Protein AF-A0A3M2XH73-F1 (afdb_monomer)

Mean predicted aligned error: 7.08 Å

InterPro domains:
  IPR001647 DNA-binding HTH domain, TetR-type [PF00440] (4-28)
  IPR001647 DNA-binding HTH domain, TetR-type [PS50977] (1-37)
  IPR009057 Homedomain-like superfamily [SSF46689] (1-53)
  IPR036271 Tetracyclin repressor-like, C-terminal domain superfamily [SSF48498] (49-86)

Nearest PDB structures (foldseek):
  2g7s-assembly1_A-2  TM=7.754E-01  e=3.335E-01  Agrobacterium fabrum str. C58
  3btj-assembly1_A  TM=6.461E-01  e=3.850E+00  Staphylococcus aureus subsp. aureus Mu50
  1jt0-assembly1_A  TM=6.073E-01  e=2.955E+00  Staphylococcus aureus

Solvent-accessible surface area (backbone atoms only — not comparable to full-atom values): 5470 Å² total; per-residue (Å²): 102,72,69,59,30,59,73,69,73,41,56,91,70,53,55,62,77,77,28,95,43,72,65,52,44,52,52,53,53,47,53,53,45,51,50,53,44,48,52,57,48,52,63,39,61,73,44,85,70,23,69,60,55,43,52,53,52,62,71,27,69,67,42,69,67,38,90,72,92,37,73,59,59,73,64,47,54,55,57,51,70,69,43,101,58,82,64,95,88,112

Foldseek 3Di:
DVVVCVVVVHDPVRVCVPAVDPVRVVVVVLVVLVVLVVVVLVVLVVDPPSVVVVVCVCPDPCLVVPPPNHRCCVVVVVVVVPPPDDDPVD

Organism: Pseudomonas syringae pv. maculicola (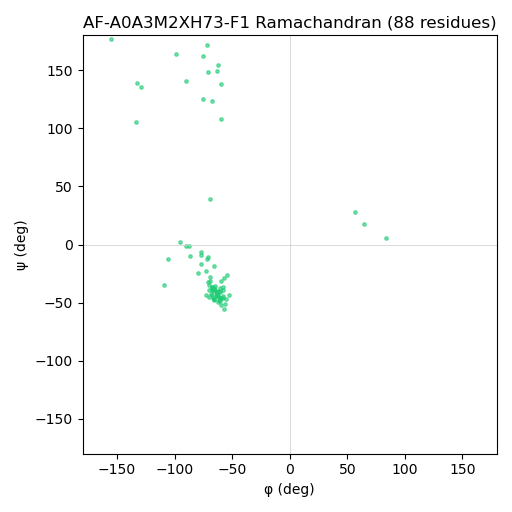NCBI:txid59511)

Radius of gyration: 16.76 Å; Cα contacts (8 Å, |Δi|>4): 38; chains: 1; bounding box: 35×23×45 Å

Sequence (90 aa):
MQPLMKALGLTHGGFYAHFKSKDDLVEQALSHALDNVKGITSEVFARQDSLSEFIDLYLSTTSRDAQDGGCPLPTMCLELGQRDQPSETT

pLDDT: mean 81.52, std 7.87, range [52.81, 91.44]

Structure (mmCIF, N/CA/C/O backbone):
data_AF-A0A3M2XH73-F1
#
_entry.id   AF-A0A3M2XH73-F1
#
loop_
_atom_site.group_PDB
_atom_site.id
_atom_site.type_symbol
_atom_site.label_atom_id
_atom_site.label_alt_id
_atom_site.label_comp_id
_atom_site.label_asym_id
_atom_site.label_entity_id
_atom_site.label_seq_id
_atom_site.pdbx_PDB_ins_code
_atom_site.Cartn_x
_atom_site.Cartn_y
_atom_site.Cartn_z
_atom_site.occupancy
_atom_site.B_iso_or_equiv
_atom_site.auth_seq_id
_atom_site.auth_comp_id
_atom_site.auth_asym_id
_atom_site.auth_atom_id
_atom_site.pdbx_PDB_model_num
ATOM 1 N N . MET A 1 1 ? 12.349 -7.091 -14.725 1.00 61.16 1 MET A N 1
ATOM 2 C CA . MET A 1 1 ? 12.161 -5.985 -15.697 1.00 61.16 1 MET A CA 1
ATOM 3 C C . MET A 1 1 ? 11.520 -6.410 -17.003 1.00 61.16 1 MET A C 1
ATOM 5 O O . MET A 1 1 ? 10.558 -5.763 -17.367 1.00 61.16 1 MET A O 1
ATOM 9 N N . GLN A 1 2 ? 11.968 -7.469 -17.693 1.00 63.81 2 GLN A N 1
ATOM 10 C CA . GLN A 1 2 ? 11.272 -7.948 -18.905 1.00 63.81 2 GLN A CA 1
ATOM 11 C C . GLN A 1 2 ? 9.766 -8.213 -18.699 1.00 63.81 2 GLN A C 1
ATOM 13 O O . GLN A 1 2 ? 8.995 -7.755 -19.537 1.00 63.81 2 GLN A O 1
ATOM 18 N N . PRO A 1 3 ? 9.316 -8.850 -17.596 1.00 73.94 3 PRO A N 1
ATOM 19 C CA . PRO A 1 3 ? 7.885 -9.020 -17.335 1.00 73.94 3 PRO A CA 1
ATOM 20 C C . PRO A 1 3 ? 7.149 -7.688 -17.144 1.00 73.94 3 PRO A C 1
ATOM 22 O O . PRO A 1 3 ? 6.102 -7.489 -17.742 1.00 73.94 3 PRO A O 1
ATOM 25 N N . LEU A 1 4 ? 7.735 -6.753 -16.385 1.00 72.88 4 LEU A N 1
ATOM 26 C CA . LEU A 1 4 ? 7.159 -5.429 -16.124 1.00 72.88 4 LEU A CA 1
ATOM 27 C C . LEU A 1 4 ? 7.080 -4.569 -17.393 1.00 72.88 4 LEU A C 1
ATOM 29 O O . LEU A 1 4 ? 6.042 -4.000 -17.691 1.00 72.88 4 LEU A O 1
ATOM 33 N N . MET A 1 5 ? 8.160 -4.503 -18.172 1.00 77.25 5 MET A N 1
ATOM 34 C CA . MET A 1 5 ? 8.189 -3.759 -19.435 1.00 77.25 5 MET A CA 1
ATOM 35 C C . MET A 1 5 ? 7.209 -4.336 -20.447 1.00 77.25 5 MET A C 1
ATOM 37 O O . MET A 1 5 ? 6.486 -3.589 -21.095 1.00 77.25 5 MET A O 1
ATOM 41 N N . LYS A 1 6 ? 7.114 -5.668 -20.518 1.00 74.88 6 LYS A N 1
ATOM 42 C CA . LYS A 1 6 ? 6.118 -6.351 -21.342 1.00 74.88 6 LYS A CA 1
ATOM 43 C C . LYS A 1 6 ? 4.689 -6.052 -20.875 1.00 74.88 6 LYS A C 1
ATOM 45 O O . LYS A 1 6 ? 3.840 -5.804 -21.721 1.00 74.88 6 LYS A O 1
ATOM 50 N N . ALA A 1 7 ? 4.435 -6.049 -19.566 1.00 75.38 7 ALA A N 1
ATOM 51 C CA . ALA A 1 7 ? 3.127 -5.718 -18.997 1.00 75.38 7 ALA A CA 1
ATOM 52 C C . ALA A 1 7 ? 2.724 -4.257 -19.260 1.00 75.38 7 ALA A C 1
ATOM 54 O O . ALA A 1 7 ? 1.558 -3.985 -19.518 1.00 75.38 7 ALA A O 1
ATOM 55 N N . LEU A 1 8 ? 3.690 -3.333 -19.257 1.00 73.75 8 LEU A N 1
ATOM 56 C CA . LEU A 1 8 ? 3.475 -1.908 -19.528 1.00 73.75 8 LEU A CA 1
ATOM 57 C C . LEU A 1 8 ? 3.546 -1.544 -21.024 1.00 73.75 8 LEU A C 1
ATOM 59 O O . LEU A 1 8 ? 3.399 -0.378 -21.375 1.00 73.75 8 LEU A O 1
ATOM 63 N N . GLY A 1 9 ? 3.807 -2.509 -21.915 1.00 74.00 9 GLY A N 1
ATOM 64 C CA . GLY A 1 9 ? 3.994 -2.253 -23.349 1.00 74.00 9 GLY A CA 1
ATOM 65 C C . GLY A 1 9 ? 5.218 -1.385 -23.684 1.00 74.00 9 GLY A C 1
ATOM 66 O O . GLY A 1 9 ? 5.300 -0.830 -24.778 1.00 74.00 9 GLY A O 1
ATOM 67 N N . LEU A 1 10 ? 6.170 -1.254 -22.758 1.00 71.62 10 LEU A N 1
ATOM 68 C CA . LEU A 1 10 ? 7.354 -0.413 -22.905 1.00 71.62 10 LEU A CA 1
ATOM 69 C C . LEU A 1 10 ? 8.517 -1.198 -23.526 1.00 71.6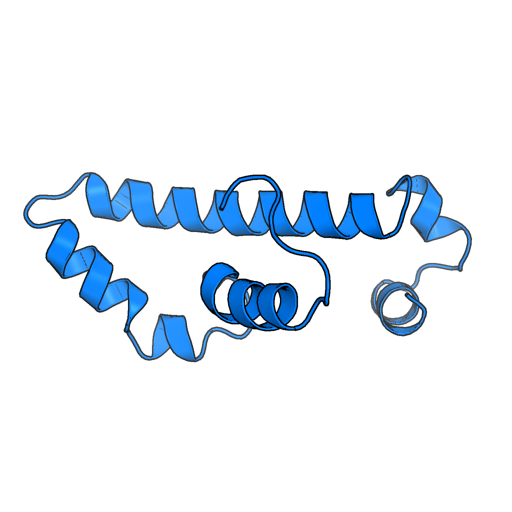2 10 LEU A C 1
ATOM 71 O O . LEU A 1 10 ? 8.776 -2.357 -23.195 1.00 71.62 10 LEU A O 1
ATOM 75 N N . THR A 1 11 ? 9.265 -0.547 -24.418 1.00 74.31 11 THR A N 1
ATOM 76 C CA . THR A 1 11 ? 10.544 -1.075 -24.916 1.00 74.31 11 THR A CA 1
ATOM 77 C C . THR A 1 11 ? 11.629 -0.911 -23.847 1.00 74.31 11 THR A C 1
ATOM 79 O O . THR A 1 11 ? 11.486 -0.116 -22.919 1.00 74.31 11 THR A O 1
ATOM 82 N N . HIS A 1 12 ? 12.747 -1.636 -23.962 1.00 61.47 12 HIS A N 1
ATOM 83 C CA . HIS A 1 12 ? 13.822 -1.617 -22.954 1.00 61.47 12 HIS A CA 1
ATOM 84 C C . HIS A 1 12 ? 14.355 -0.197 -22.638 1.00 61.47 12 HIS A C 1
ATOM 86 O O . HIS A 1 12 ? 14.847 0.039 -21.536 1.00 61.47 12 HIS A O 1
ATOM 92 N N . GLY A 1 13 ? 14.244 0.752 -23.578 1.00 69.75 13 GLY A N 1
ATOM 93 C CA . GLY A 1 13 ? 14.620 2.157 -23.375 1.00 69.75 13 GLY A CA 1
ATOM 94 C C . GLY A 1 13 ? 13.579 3.003 -22.629 1.00 69.75 13 GLY A C 1
ATOM 95 O O . GLY A 1 13 ? 13.951 3.980 -21.989 1.00 69.75 13 GLY A O 1
ATOM 96 N N . GLY A 1 14 ? 12.297 2.621 -22.652 1.00 76.62 14 GLY A N 1
ATOM 97 C CA . GLY A 1 14 ? 11.212 3.376 -22.014 1.00 76.62 14 GLY A CA 1
ATOM 98 C C . GLY A 1 14 ? 11.262 3.353 -20.486 1.00 76.62 14 GLY A C 1
ATOM 99 O O . GLY A 1 14 ? 10.861 4.318 -19.850 1.00 76.62 14 GLY A O 1
ATOM 100 N N . PHE A 1 15 ? 11.824 2.297 -19.886 1.00 81.25 15 PHE A N 1
ATOM 101 C CA . PHE A 1 15 ? 11.992 2.209 -18.431 1.00 81.25 15 PHE A CA 1
ATOM 102 C C . PHE A 1 15 ? 12.784 3.389 -17.861 1.00 81.25 15 PHE A C 1
ATOM 104 O O . PHE A 1 15 ? 12.349 4.057 -16.925 1.00 81.25 15 PHE A O 1
ATOM 111 N N . TYR A 1 16 ? 13.946 3.644 -18.463 1.00 83.50 16 TYR A N 1
ATOM 112 C CA . TYR A 1 16 ? 14.905 4.615 -17.953 1.00 83.50 16 TYR A CA 1
ATOM 113 C C . TYR A 1 16 ? 14.509 6.069 -18.240 1.00 83.50 16 TYR A C 1
ATOM 115 O O . TYR A 1 16 ? 15.139 6.987 -17.727 1.00 83.50 16 TYR A O 1
ATOM 123 N N . ALA A 1 17 ? 13.445 6.288 -19.021 1.00 84.38 17 ALA A N 1
ATOM 124 C CA . ALA A 1 17 ? 12.810 7.597 -19.145 1.00 84.38 17 ALA A CA 1
ATOM 125 C C . ALA A 1 17 ? 12.005 7.979 -17.888 1.00 84.38 17 ALA A C 1
ATOM 127 O O . ALA A 1 17 ? 11.779 9.162 -17.651 1.00 84.38 17 ALA A O 1
ATOM 128 N N . HIS A 1 18 ? 11.581 6.991 -17.091 1.00 82.25 18 HIS A N 1
ATOM 129 C CA . HIS A 1 18 ? 10.762 7.192 -15.892 1.00 82.25 18 HIS A CA 1
ATOM 130 C C . HIS A 1 18 ? 11.530 6.934 -14.593 1.00 82.25 18 HIS A C 1
ATOM 132 O O . HIS A 1 18 ? 11.304 7.634 -13.612 1.00 82.25 18 HIS A O 1
ATOM 138 N N . PHE A 1 19 ? 12.449 5.965 -14.593 1.00 86.88 19 PHE A N 1
ATOM 139 C CA . PHE A 1 19 ? 13.184 5.548 -13.400 1.00 86.88 19 PHE A CA 1
ATOM 140 C C . PHE A 1 19 ? 14.687 5.521 -13.659 1.00 86.88 19 PHE A C 1
ATOM 142 O O . PHE A 1 19 ? 15.157 4.990 -14.664 1.00 86.88 19 PHE A O 1
ATOM 149 N N . LYS A 1 20 ? 15.469 6.053 -12.724 1.00 86.62 20 LYS A N 1
ATOM 150 C CA . LYS A 1 20 ? 16.935 6.120 -12.818 1.00 86.62 20 LYS A CA 1
ATOM 151 C C . LYS A 1 20 ? 17.577 4.738 -12.714 1.00 86.62 20 LYS A C 1
ATOM 153 O O . LYS A 1 20 ? 18.628 4.487 -13.301 1.00 86.62 20 LYS A O 1
ATOM 158 N N . SER A 1 21 ? 16.951 3.832 -11.970 1.00 86.12 21 SER A N 1
ATOM 159 C CA . SER A 1 21 ? 17.397 2.456 -11.778 1.00 86.12 21 SER A CA 1
ATOM 160 C C . SER A 1 21 ? 16.215 1.554 -11.409 1.00 86.12 21 SER A C 1
ATOM 162 O O . SER A 1 21 ? 15.079 2.002 -11.267 1.00 86.12 21 SER A O 1
ATOM 164 N N . LYS A 1 22 ? 16.474 0.251 -11.267 1.00 80.88 22 LYS A N 1
ATOM 165 C CA . LYS A 1 22 ? 15.468 -0.675 -10.728 1.00 80.88 22 LYS A CA 1
ATOM 166 C C . LYS A 1 22 ? 15.185 -0.393 -9.255 1.00 80.88 2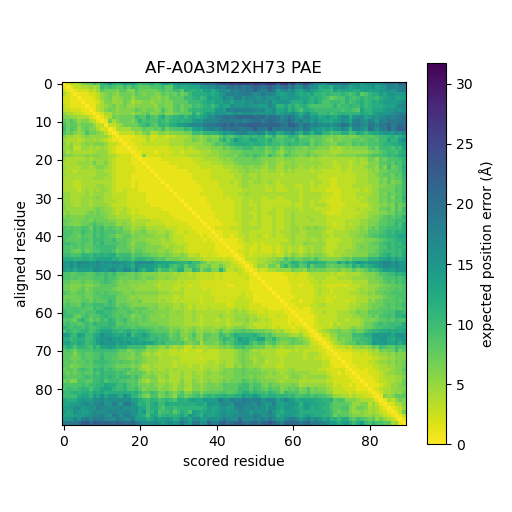2 LYS A C 1
ATOM 168 O O . LYS A 1 22 ? 14.039 -0.514 -8.845 1.00 80.88 22 LYS A O 1
ATOM 173 N N . ASP A 1 23 ? 16.210 -0.012 -8.502 1.00 83.69 23 ASP A N 1
ATOM 174 C CA . ASP A 1 23 ? 16.068 0.307 -7.084 1.00 83.69 23 ASP A CA 1
ATOM 175 C C . ASP A 1 23 ? 15.237 1.581 -6.900 1.00 83.69 23 ASP A C 1
ATOM 177 O O . ASP A 1 23 ? 14.348 1.593 -6.063 1.00 83.69 23 ASP A O 1
ATOM 181 N N . ASP A 1 24 ? 15.419 2.583 -7.769 1.00 85.69 24 ASP A N 1
ATOM 182 C CA . ASP A 1 24 ? 14.598 3.805 -7.807 1.00 85.69 24 ASP A CA 1
ATOM 183 C C . ASP A 1 24 ? 13.113 3.497 -8.073 1.00 85.69 24 ASP A C 1
ATOM 185 O O . ASP A 1 24 ? 12.232 4.044 -7.417 1.00 85.69 24 ASP A O 1
ATOM 189 N N . LEU A 1 25 ? 12.810 2.557 -8.979 1.00 87.69 25 LEU A N 1
ATOM 190 C CA . LEU A 1 25 ? 11.437 2.067 -9.156 1.00 87.69 25 LEU A CA 1
ATOM 191 C C . LEU A 1 25 ? 10.893 1.428 -7.870 1.00 87.69 25 LEU A C 1
ATOM 193 O O . LEU A 1 25 ? 9.755 1.697 -7.492 1.00 87.69 25 LEU A O 1
ATOM 197 N N . VAL A 1 26 ? 11.664 0.535 -7.243 1.00 84.69 26 VAL A N 1
ATOM 198 C CA . VAL A 1 26 ? 11.223 -0.190 -6.041 1.00 84.69 26 VAL A CA 1
ATOM 199 C C . VAL A 1 26 ? 10.982 0.781 -4.888 1.00 84.69 26 VAL A C 1
ATOM 201 O O . VAL A 1 26 ? 9.967 0.665 -4.207 1.00 84.69 26 VAL A O 1
ATOM 204 N N . GLU A 1 27 ? 11.869 1.758 -4.708 1.00 86.62 27 GLU A N 1
ATOM 205 C CA . GLU A 1 27 ? 11.735 2.817 -3.712 1.00 86.62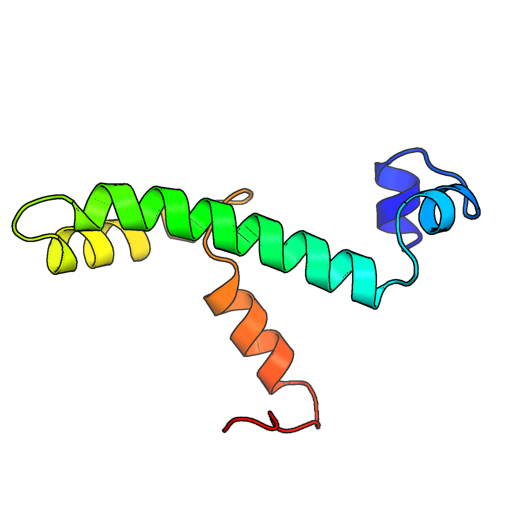 27 GLU A CA 1
ATOM 206 C C . GLU A 1 27 ? 10.453 3.625 -3.937 1.00 86.62 27 GLU A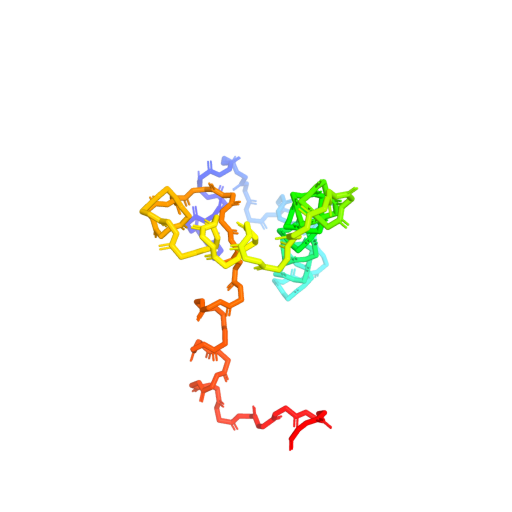 C 1
ATOM 208 O O . GLU A 1 27 ? 9.623 3.719 -3.035 1.00 86.62 27 GLU A O 1
ATOM 213 N N . GLN A 1 28 ? 10.224 4.120 -5.157 1.00 89.38 28 GLN A N 1
ATOM 214 C CA . GLN A 1 28 ? 9.023 4.896 -5.477 1.00 89.38 28 GLN A CA 1
ATOM 215 C C . GLN A 1 28 ? 7.730 4.082 -5.315 1.00 89.38 28 GLN A C 1
ATOM 217 O O . GLN A 1 28 ? 6.744 4.588 -4.776 1.00 89.38 28 GLN A O 1
ATOM 222 N N . ALA A 1 29 ? 7.722 2.818 -5.749 1.00 87.12 29 ALA A N 1
ATOM 223 C CA . ALA A 1 29 ? 6.573 1.930 -5.588 1.00 87.12 29 ALA A CA 1
ATOM 224 C C . ALA A 1 29 ? 6.266 1.668 -4.105 1.00 87.12 29 ALA A C 1
ATOM 226 O O . ALA A 1 29 ? 5.101 1.691 -3.702 1.00 87.12 29 ALA A O 1
ATOM 227 N N . LEU A 1 30 ? 7.304 1.471 -3.285 1.00 86.06 30 LEU A N 1
ATOM 228 C CA . LEU A 1 30 ? 7.157 1.290 -1.847 1.00 86.06 30 LEU A CA 1
ATOM 229 C C . LEU A 1 30 ? 6.634 2.556 -1.169 1.00 86.06 30 LEU A C 1
ATOM 231 O O . LEU A 1 30 ? 5.689 2.471 -0.386 1.00 86.06 30 LEU A O 1
ATOM 235 N N . SER A 1 31 ? 7.209 3.721 -1.473 1.00 89.00 31 SER A N 1
ATOM 236 C CA . SER A 1 31 ? 6.729 5.000 -0.946 1.00 89.00 31 SER A CA 1
ATOM 237 C C . SER A 1 31 ? 5.250 5.203 -1.265 1.00 89.00 31 SER A C 1
ATOM 239 O O . SER A 1 31 ? 4.470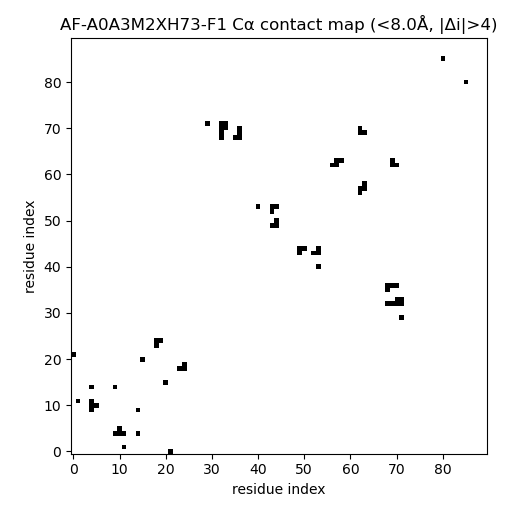 5.492 -0.361 1.00 89.00 31 SER A O 1
ATOM 241 N N . HIS A 1 32 ? 4.843 4.949 -2.511 1.00 89.25 32 HIS A N 1
ATOM 242 C CA . HIS A 1 32 ? 3.444 5.048 -2.917 1.00 89.25 32 HIS A CA 1
ATOM 243 C C . HIS A 1 32 ? 2.532 4.082 -2.140 1.00 89.25 32 HIS A C 1
ATOM 245 O O . HIS A 1 32 ? 1.484 4.485 -1.637 1.00 89.25 32 HIS A O 1
ATOM 251 N N . ALA A 1 33 ? 2.935 2.817 -1.992 1.00 86.50 33 ALA A N 1
ATOM 252 C CA . ALA A 1 33 ? 2.165 1.835 -1.231 1.00 86.50 33 ALA A CA 1
ATOM 253 C C . ALA A 1 33 ? 2.043 2.219 0.255 1.00 86.50 33 ALA A C 1
ATOM 255 O O . ALA A 1 33 ? 0.964 2.110 0.836 1.00 86.50 33 ALA A O 1
ATOM 256 N N . LEU A 1 34 ? 3.121 2.717 0.870 1.00 87.12 34 LEU A N 1
ATOM 257 C CA . LEU A 1 34 ? 3.102 3.194 2.253 1.00 87.12 34 LEU A CA 1
ATOM 258 C C . LEU A 1 34 ? 2.222 4.431 2.428 1.00 87.12 34 LEU A C 1
ATOM 260 O O . LEU A 1 34 ? 1.544 4.541 3.447 1.00 87.12 34 LEU A O 1
ATOM 264 N N . ASP A 1 35 ? 2.200 5.347 1.464 1.00 89.75 35 ASP A N 1
ATOM 265 C CA . ASP A 1 35 ? 1.340 6.527 1.528 1.00 89.75 35 ASP A CA 1
ATOM 266 C C . ASP A 1 35 ? -0.148 6.157 1.434 1.00 89.75 35 ASP A C 1
ATOM 268 O O . ASP A 1 35 ? -0.959 6.710 2.180 1.00 89.75 35 ASP A O 1
ATOM 272 N N . ASN A 1 36 ? -0.504 5.145 0.636 1.00 85.62 36 ASN A N 1
ATOM 273 C CA . ASN A 1 36 ? -1.864 4.596 0.615 1.00 85.62 36 ASN A CA 1
ATOM 274 C C . ASN A 1 36 ? -2.253 3.998 1.979 1.00 85.62 36 ASN A C 1
ATOM 276 O O . ASN A 1 36 ? -3.333 4.281 2.499 1.00 85.62 36 ASN A O 1
ATOM 280 N N . VAL A 1 37 ? -1.349 3.228 2.599 1.00 85.62 37 VAL A N 1
ATOM 281 C CA . VAL A 1 37 ? -1.561 2.677 3.949 1.00 85.62 37 VAL A CA 1
ATOM 282 C C . VAL A 1 37 ? -1.721 3.796 4.974 1.00 85.62 37 VAL A C 1
ATOM 284 O O . VAL A 1 37 ? -2.648 3.739 5.775 1.00 85.62 37 VAL A O 1
ATOM 287 N N . LYS A 1 38 ? -0.871 4.831 4.940 1.00 87.38 38 LYS A N 1
ATOM 288 C CA . LYS A 1 38 ? -0.979 5.998 5.834 1.00 87.38 38 LYS A CA 1
ATOM 289 C C . LYS A 1 38 ? -2.324 6.704 5.701 1.00 87.38 38 LYS A C 1
ATOM 291 O O . LYS A 1 38 ? -2.868 7.132 6.713 1.00 87.38 38 LYS A O 1
ATOM 296 N N . GLY A 1 39 ? -2.857 6.826 4.485 1.00 85.56 39 GLY A N 1
ATOM 297 C CA . GLY A 1 39 ? -4.191 7.385 4.260 1.00 85.56 39 GLY A CA 1
ATOM 298 C C . GLY A 1 39 ? -5.251 6.607 5.038 1.00 85.56 39 GLY A C 1
ATOM 299 O O . GLY A 1 39 ? -5.915 7.169 5.907 1.00 85.56 39 GLY A O 1
ATOM 300 N N . ILE A 1 40 ? -5.313 5.293 4.819 1.00 81.50 40 ILE A N 1
ATOM 301 C CA . ILE A 1 40 ? -6.267 4.399 5.492 1.00 81.50 40 ILE A CA 1
ATOM 302 C C . ILE A 1 40 ? -6.079 4.428 7.014 1.00 81.50 40 ILE A C 1
ATOM 304 O O . ILE A 1 40 ? -7.049 4.547 7.762 1.00 81.50 40 ILE A O 1
ATOM 308 N N . THR A 1 41 ? -4.838 4.343 7.502 1.00 85.44 41 THR A N 1
ATOM 309 C CA . THR A 1 41 ? -4.584 4.344 8.947 1.00 85.44 41 THR A CA 1
ATOM 310 C C . THR A 1 41 ? -4.943 5.681 9.579 1.00 85.44 41 THR A C 1
ATOM 312 O O . THR A 1 41 ? -5.535 5.687 10.653 1.00 85.44 41 THR A O 1
ATOM 315 N N . SER A 1 42 ? -4.668 6.808 8.918 1.00 88.19 42 SER A N 1
ATOM 316 C CA . SER A 1 42 ? -5.018 8.136 9.434 1.00 88.19 42 SER A CA 1
ATOM 317 C C . SER A 1 42 ? -6.525 8.305 9.647 1.00 88.19 42 SER A C 1
ATOM 319 O O . SER A 1 42 ? -6.937 8.874 10.657 1.00 88.19 42 SER A O 1
ATOM 321 N N . GLU A 1 43 ? -7.350 7.739 8.761 1.00 86.50 43 GLU A N 1
ATOM 322 C CA . GLU A 1 43 ? -8.809 7.758 8.892 1.00 86.50 43 GLU A CA 1
ATOM 323 C C . GLU A 1 43 ? -9.304 6.919 10.076 1.00 86.50 43 GLU A C 1
ATOM 325 O O . GLU A 1 43 ? -10.232 7.327 10.778 1.00 86.50 43 GLU A O 1
ATOM 330 N N . VAL A 1 44 ? -8.685 5.761 10.321 1.00 88.50 44 VAL A N 1
ATOM 331 C CA . VAL A 1 44 ? -9.015 4.894 11.464 1.00 88.50 44 VAL A CA 1
ATOM 332 C C . VAL A 1 44 ? -8.567 5.536 12.776 1.00 88.50 44 VAL A C 1
ATOM 334 O O . VAL A 1 44 ? -9.335 5.608 13.734 1.00 88.50 44 VAL A O 1
ATOM 337 N N . PHE A 1 45 ? -7.350 6.083 12.815 1.00 90.19 45 PHE A N 1
ATOM 338 C CA . PHE A 1 45 ? -6.789 6.722 14.008 1.00 90.19 45 PHE A CA 1
ATOM 339 C C . PHE A 1 45 ? -7.437 8.061 14.377 1.00 90.19 45 PHE A C 1
ATOM 341 O O . PHE A 1 45 ? -7.235 8.539 15.492 1.00 90.19 45 PHE A O 1
ATOM 348 N N . ALA A 1 46 ? -8.274 8.631 13.509 1.00 90.75 46 ALA A N 1
ATOM 349 C CA . ALA A 1 46 ? -9.096 9.796 13.830 1.00 90.75 46 ALA A CA 1
ATOM 350 C C . ALA A 1 46 ? -10.337 9.471 14.696 1.00 90.75 46 ALA A C 1
ATOM 352 O O . ALA A 1 46 ? -11.022 10.392 15.147 1.00 90.75 46 ALA A O 1
ATOM 353 N N . ARG A 1 47 ? -10.658 8.188 14.920 1.00 86.62 47 ARG A N 1
ATOM 354 C CA . ARG A 1 47 ? -11.862 7.725 15.638 1.00 86.62 47 ARG A CA 1
ATOM 355 C C . ARG A 1 47 ? -11.571 7.374 17.104 1.00 86.62 47 ARG A C 1
ATOM 357 O O . ARG A 1 47 ? -10.418 7.202 17.499 1.00 86.62 47 ARG A O 1
ATOM 364 N N . GLN A 1 48 ? -12.623 7.266 17.923 1.00 82.75 48 GLN A N 1
ATOM 365 C CA . GLN A 1 48 ? -12.515 6.687 19.273 1.00 82.75 48 GLN A CA 1
ATOM 366 C C . GLN A 1 48 ? -12.290 5.167 19.165 1.00 82.75 48 GLN A C 1
ATOM 368 O O . GLN A 1 48 ? -12.734 4.565 18.196 1.00 82.75 48 GLN A O 1
ATOM 373 N N . ASP A 1 49 ? -11.566 4.562 20.113 1.00 82.25 49 ASP A N 1
ATOM 374 C CA . ASP A 1 49 ? -11.174 3.134 20.102 1.00 82.25 49 ASP A CA 1
ATOM 375 C C . ASP A 1 49 ? -10.382 2.662 18.860 1.00 82.25 49 ASP A C 1
ATOM 377 O O . ASP A 1 49 ? -10.353 1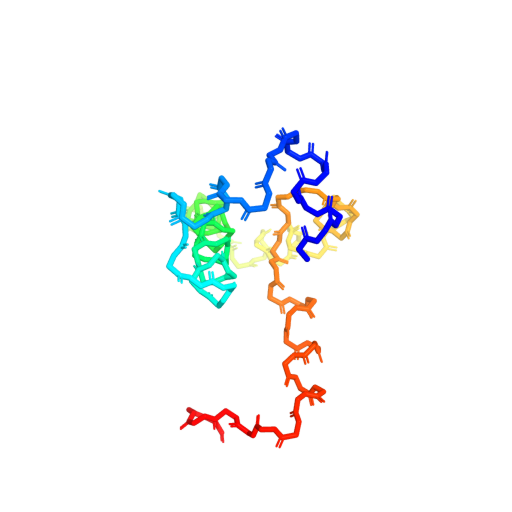.481 18.503 1.00 82.25 49 ASP A O 1
ATOM 381 N N . SER A 1 50 ? -9.645 3.586 18.239 1.00 89.25 50 SER A N 1
ATOM 382 C CA . SER A 1 50 ? -8.951 3.394 16.959 1.00 89.25 50 SER A CA 1
ATOM 383 C C . SER A 1 50 ? -7.944 2.248 16.894 1.00 89.25 50 SER A C 1
ATOM 385 O O . SER A 1 50 ? -7.735 1.687 15.821 1.00 89.25 50 SER A O 1
ATOM 387 N N . LEU A 1 51 ? -7.315 1.871 18.011 1.00 90.00 51 LEU A N 1
ATOM 388 C CA . LEU A 1 51 ? -6.366 0.757 18.008 1.00 90.00 51 LEU A CA 1
ATOM 389 C C . LEU A 1 51 ? -7.066 -0.582 17.742 1.00 90.00 51 LEU A C 1
ATOM 391 O O . LEU A 1 51 ? -6.552 -1.382 16.964 1.00 90.00 51 LEU A O 1
ATOM 395 N N . SER A 1 52 ? -8.223 -0.822 18.368 1.00 91.44 52 SER A N 1
ATOM 396 C CA . SER A 1 52 ? -8.974 -2.064 18.154 1.00 91.44 52 SER A CA 1
ATOM 397 C C . SER A 1 52 ? -9.496 -2.124 16.723 1.00 91.44 52 SER A C 1
ATOM 399 O O . SER A 1 52 ? -9.288 -3.123 16.042 1.00 91.44 52 SER A O 1
ATOM 401 N N . GLU A 1 53 ? -10.078 -1.024 16.234 1.00 90.88 53 GLU A N 1
ATOM 402 C CA . GLU A 1 53 ? -10.558 -0.936 14.850 1.00 90.88 53 GLU A CA 1
ATOM 403 C C . GLU A 1 53 ? -9.428 -1.138 13.836 1.00 90.88 53 GLU A C 1
ATOM 405 O O . GLU A 1 53 ? -9.609 -1.817 12.825 1.00 90.88 53 GLU A O 1
ATOM 410 N N . PHE A 1 54 ? -8.246 -0.578 14.103 1.00 90.56 54 PHE A N 1
ATOM 411 C CA . PHE A 1 54 ? -7.088 -0.767 13.240 1.00 90.56 54 PHE A CA 1
ATOM 412 C C . PHE A 1 54 ? -6.639 -2.228 13.209 1.00 90.56 54 PHE A C 1
ATOM 414 O O . PHE A 1 54 ? -6.376 -2.748 12.128 1.00 90.56 54 PHE A O 1
ATOM 421 N N . ILE A 1 55 ? -6.574 -2.900 14.363 1.00 91.38 55 ILE A N 1
ATOM 422 C CA . ILE A 1 55 ? -6.220 -4.324 14.439 1.00 91.38 55 ILE A CA 1
ATOM 423 C C . ILE A 1 55 ? -7.230 -5.163 13.649 1.00 91.38 55 ILE A C 1
ATOM 425 O O . ILE A 1 55 ? -6.818 -5.983 12.828 1.00 91.38 55 ILE A O 1
ATOM 429 N N . ASP A 1 56 ? -8.528 -4.925 13.839 1.00 91.19 56 ASP A N 1
ATOM 430 C CA . ASP A 1 56 ? -9.586 -5.657 13.140 1.00 91.19 56 ASP A CA 1
ATOM 431 C C . ASP A 1 56 ? -9.524 -5.431 11.625 1.00 91.19 56 ASP A C 1
ATOM 433 O O . ASP A 1 56 ? -9.599 -6.384 10.847 1.00 91.19 56 ASP A O 1
ATOM 437 N N . LEU A 1 57 ? -9.317 -4.186 11.186 1.00 87.69 57 LEU A N 1
ATOM 438 C CA . LEU A 1 57 ? -9.139 -3.858 9.774 1.00 87.69 57 LEU A CA 1
ATOM 439 C C . LEU A 1 57 ? -7.895 -4.541 9.198 1.00 87.69 57 LEU A C 1
ATOM 441 O O . LEU A 1 57 ? -7.967 -5.172 8.140 1.00 87.69 57 LEU A O 1
ATOM 445 N N . TYR A 1 58 ? -6.759 -4.427 9.882 1.00 88.12 58 TYR A N 1
ATOM 446 C CA . TYR A 1 58 ? -5.471 -4.930 9.414 1.00 88.12 58 TYR A CA 1
ATOM 447 C C . TYR A 1 58 ? -5.442 -6.459 9.325 1.00 88.12 58 TYR A C 1
ATOM 449 O O . TYR A 1 58 ? -4.889 -7.010 8.376 1.00 88.12 58 TYR A O 1
ATOM 457 N N . LEU A 1 59 ? -6.071 -7.146 10.283 1.00 89.19 59 LEU A N 1
ATOM 458 C CA . LEU A 1 59 ? -6.142 -8.609 10.341 1.00 89.19 59 LEU A CA 1
ATOM 459 C C . LEU A 1 59 ? -7.358 -9.197 9.607 1.00 89.19 59 LEU A C 1
ATOM 461 O O . LEU A 1 59 ? -7.513 -10.420 9.561 1.00 89.19 59 LEU A O 1
ATOM 465 N N . SER A 1 60 ? -8.219 -8.359 9.024 1.00 89.88 60 SER A N 1
ATOM 466 C CA . SER A 1 60 ? -9.384 -8.817 8.266 1.00 89.88 60 SER A CA 1
ATOM 467 C C . SER A 1 60 ? -8.991 -9.643 7.036 1.00 89.88 60 SER A C 1
ATOM 469 O O . SER A 1 60 ? -7.930 -9.464 6.433 1.00 89.88 60 SER A O 1
ATOM 471 N N . THR A 1 61 ? -9.897 -10.520 6.596 1.00 88.31 61 THR A N 1
ATOM 472 C CA . THR A 1 61 ? -9.721 -11.279 5.348 1.00 88.31 61 THR A CA 1
ATOM 473 C C . THR A 1 61 ? -9.594 -10.363 4.137 1.00 88.31 61 THR A C 1
ATOM 475 O O . THR A 1 61 ? -8.866 -10.692 3.212 1.00 88.31 61 THR A O 1
ATOM 478 N N . THR A 1 62 ? -10.244 -9.196 4.159 1.00 85.75 62 THR A N 1
ATOM 479 C CA . THR A 1 62 ? -10.130 -8.187 3.099 1.00 85.75 62 THR A CA 1
ATOM 480 C C . THR A 1 62 ? -8.696 -7.688 2.963 1.00 85.75 62 THR A C 1
ATOM 482 O O . THR A 1 62 ? -8.173 -7.668 1.856 1.00 85.75 62 THR A O 1
ATOM 485 N N . SER A 1 63 ? -8.040 -7.341 4.074 1.00 84.12 63 SER A N 1
ATOM 486 C CA . SER A 1 63 ? -6.639 -6.899 4.066 1.00 84.12 63 SER A CA 1
ATOM 487 C C . SER A 1 63 ? -5.670 -8.038 3.737 1.00 84.12 63 SER A C 1
ATOM 489 O O . SER A 1 63 ? -4.674 -7.812 3.056 1.00 84.12 63 SER A O 1
ATOM 491 N N . ARG A 1 64 ? -5.968 -9.267 4.183 1.00 83.38 64 ARG A N 1
ATOM 492 C CA . ARG A 1 64 ? -5.157 -10.465 3.906 1.00 83.38 64 ARG A CA 1
ATOM 493 C C . ARG A 1 64 ? -5.200 -10.886 2.435 1.00 83.38 64 ARG A C 1
ATOM 495 O O . ARG A 1 64 ? -4.172 -11.267 1.885 1.00 83.38 64 ARG A O 1
ATOM 502 N N . ASP A 1 65 ? -6.384 -10.849 1.830 1.00 84.75 65 ASP A N 1
ATOM 503 C CA . ASP A 1 65 ? -6.637 -11.362 0.478 1.00 84.75 65 ASP A CA 1
ATOM 504 C C . ASP A 1 65 ? -6.555 -10.251 -0.589 1.00 84.75 65 ASP A C 1
ATOM 506 O O . ASP A 1 65 ? -6.778 -10.508 -1.775 1.00 84.75 65 ASP A O 1
ATOM 510 N N . ALA A 1 66 ? -6.232 -9.016 -0.183 1.00 78.50 66 ALA A N 1
ATOM 511 C CA . ALA A 1 66 ? -6.024 -7.889 -1.082 1.00 78.50 66 ALA A CA 1
ATOM 512 C C . ALA A 1 66 ? -4.876 -8.190 -2.056 1.00 78.50 66 ALA A C 1
ATOM 514 O O . ALA A 1 66 ? -3.705 -8.199 -1.679 1.00 78.50 66 ALA A O 1
ATOM 515 N N . GLN A 1 67 ? -5.221 -8.420 -3.325 1.00 70.06 67 GLN A N 1
ATOM 516 C CA . GLN A 1 67 ? -4.238 -8.590 -4.402 1.00 70.06 67 GLN A CA 1
ATOM 517 C C . GLN A 1 67 ? -3.544 -7.265 -4.740 1.00 70.06 67 GLN A C 1
ATOM 519 O O . GLN A 1 67 ? -2.359 -7.271 -5.057 1.00 70.06 67 GLN A O 1
ATOM 524 N N . ASP A 1 68 ? -4.267 -6.149 -4.595 1.00 70.81 68 ASP A N 1
ATOM 525 C CA . ASP A 1 68 ? -3.795 -4.788 -4.839 1.00 70.81 68 ASP A CA 1
ATOM 526 C C . ASP A 1 68 ? -4.186 -3.873 -3.662 1.00 70.81 68 ASP A C 1
ATOM 528 O O . ASP A 1 68 ? -5.301 -3.953 -3.145 1.00 70.81 68 ASP A O 1
ATOM 532 N N . GLY A 1 69 ? -3.279 -2.984 -3.239 1.00 69.44 69 GLY A N 1
ATOM 533 C CA . GLY A 1 69 ? -3.575 -1.925 -2.257 1.00 69.44 69 GLY A CA 1
ATOM 534 C C . GLY A 1 69 ? -3.508 -2.314 -0.771 1.00 69.44 69 GLY A C 1
ATOM 535 O O . GLY A 1 69 ? -3.821 -1.482 0.078 1.00 69.44 69 GLY A O 1
ATOM 536 N N . GLY A 1 70 ? -3.088 -3.540 -0.439 1.00 77.88 70 GLY A N 1
ATOM 537 C CA . GLY A 1 70 ? -2.798 -3.951 0.941 1.00 77.88 70 GLY A CA 1
ATOM 538 C C . GLY A 1 70 ? -1.511 -3.333 1.509 1.00 77.88 70 GLY A C 1
ATOM 539 O O . GLY A 1 70 ? -0.720 -2.716 0.793 1.00 77.88 70 GLY A O 1
ATOM 540 N N . CYS A 1 71 ? -1.267 -3.523 2.812 1.00 84.25 71 CYS A N 1
ATOM 541 C CA . CYS A 1 71 ? -0.008 -3.104 3.429 1.00 84.25 71 CYS A CA 1
ATOM 542 C C . CYS A 1 71 ? 1.157 -3.959 2.902 1.00 84.25 71 CYS A C 1
ATOM 544 O O . CYS A 1 71 ? 1.116 -5.178 3.067 1.00 84.25 71 CYS A O 1
ATOM 546 N N . PRO A 1 72 ? 2.217 -3.367 2.318 1.00 83.50 72 PRO A N 1
ATOM 547 C CA . PRO A 1 72 ? 3.321 -4.143 1.753 1.00 83.50 72 PRO A CA 1
ATOM 548 C C . PRO A 1 72 ? 4.279 -4.689 2.823 1.00 83.50 72 PRO A C 1
ATOM 550 O O . PRO A 1 72 ? 5.056 -5.602 2.545 1.00 83.50 72 PRO A O 1
ATOM 553 N N . LEU A 1 73 ? 4.240 -4.145 4.047 1.00 83.25 73 LEU A N 1
ATOM 554 C CA . LEU A 1 73 ? 5.221 -4.438 5.096 1.00 83.25 73 LEU A CA 1
ATOM 555 C C . LEU A 1 73 ? 5.311 -5.930 5.465 1.00 83.25 73 LEU A C 1
ATOM 557 O O . LEU A 1 73 ? 6.434 -6.424 5.514 1.00 83.25 73 LEU A O 1
ATOM 561 N N . PRO A 1 74 ? 4.212 -6.689 5.669 1.00 82.44 74 PRO A N 1
ATOM 562 C CA . PRO A 1 74 ? 4.307 -8.110 6.015 1.00 82.44 74 PRO A CA 1
ATOM 563 C C . PRO A 1 74 ? 5.077 -8.936 4.983 1.00 82.44 74 PRO A C 1
ATOM 565 O O . PRO A 1 74 ? 5.931 -9.742 5.350 1.00 82.44 74 PRO A O 1
ATOM 568 N N . THR A 1 75 ? 4.808 -8.711 3.696 1.00 80.94 75 THR A N 1
ATOM 569 C CA . THR A 1 75 ? 5.468 -9.438 2.606 1.00 80.94 75 THR A CA 1
ATOM 570 C C . THR A 1 75 ? 6.913 -8.973 2.441 1.00 80.94 75 THR A C 1
ATOM 572 O O . THR A 1 75 ? 7.822 -9.792 2.332 1.00 80.94 75 THR A O 1
ATOM 575 N N . MET A 1 76 ? 7.159 -7.661 2.490 1.00 81.38 76 MET A N 1
ATOM 576 C CA . MET A 1 76 ? 8.501 -7.111 2.299 1.00 81.38 76 MET A CA 1
ATOM 577 C C . MET A 1 76 ? 9.453 -7.415 3.447 1.00 81.38 76 MET A C 1
ATOM 579 O O . MET A 1 76 ? 10.612 -7.714 3.190 1.00 81.38 76 MET A O 1
ATOM 583 N N . CYS A 1 77 ? 9.000 -7.374 4.702 1.00 82.88 77 CYS A N 1
ATOM 584 C CA . CYS A 1 77 ? 9.839 -7.737 5.844 1.00 82.88 77 CYS A CA 1
ATOM 585 C C . CYS A 1 77 ? 10.367 -9.171 5.716 1.00 82.88 77 CYS A C 1
ATOM 587 O O . CYS A 1 77 ? 11.524 -9.425 6.050 1.00 82.88 77 CYS A O 1
ATOM 589 N N . LEU A 1 78 ? 9.552 -10.089 5.185 1.00 82.94 78 LEU A N 1
ATOM 590 C CA . LEU A 1 78 ? 9.979 -11.459 4.924 1.00 82.94 78 LEU A CA 1
ATOM 591 C C . LEU A 1 78 ? 11.058 -11.522 3.834 1.00 82.94 78 LEU A C 1
ATOM 593 O O . LEU A 1 78 ? 12.072 -12.185 4.029 1.00 82.94 78 LEU A O 1
ATOM 597 N N . GLU A 1 79 ? 10.870 -10.823 2.711 1.00 82.31 79 GLU A N 1
ATOM 598 C CA . GLU A 1 79 ? 11.866 -10.789 1.630 1.00 82.31 79 GLU A CA 1
ATOM 599 C C . GLU A 1 79 ? 13.171 -10.098 2.049 1.00 82.31 79 GLU A C 1
ATOM 601 O O . GLU A 1 79 ? 14.258 -10.557 1.704 1.00 82.31 79 GLU A O 1
ATOM 606 N N . LEU A 1 80 ? 13.082 -9.003 2.807 1.00 79.44 80 LEU A N 1
ATOM 607 C CA . LEU A 1 80 ? 14.245 -8.273 3.311 1.00 79.44 80 LEU A CA 1
ATOM 608 C C . LEU A 1 80 ? 15.045 -9.115 4.305 1.00 79.44 80 LEU A C 1
ATOM 610 O O . LEU A 1 80 ? 16.267 -9.109 4.234 1.00 79.44 80 LEU A O 1
ATOM 614 N N . GLY A 1 81 ? 14.382 -9.892 5.167 1.00 79.56 81 GLY A N 1
ATOM 615 C CA . GLY A 1 81 ? 15.056 -10.812 6.087 1.00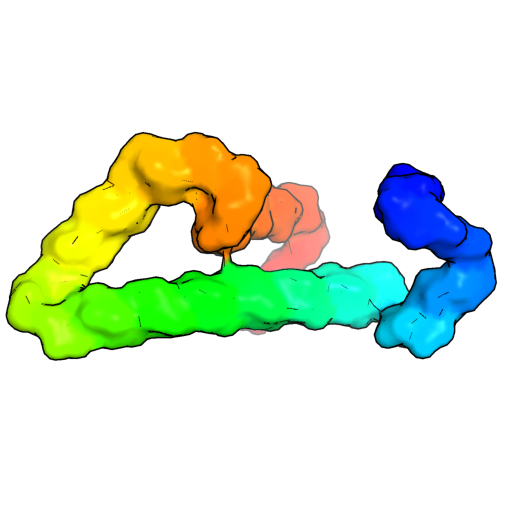 79.56 81 GLY A CA 1
ATOM 616 C C . GLY A 1 81 ? 15.794 -11.968 5.399 1.00 79.56 81 GLY A C 1
ATOM 617 O O . GLY A 1 81 ? 16.662 -12.581 6.011 1.00 79.56 81 GLY A O 1
ATOM 618 N N . GLN A 1 82 ? 15.472 -12.269 4.136 1.00 81.81 82 GLN A N 1
ATOM 619 C CA . GLN A 1 82 ? 16.194 -13.257 3.323 1.00 81.81 82 GLN A CA 1
ATOM 620 C C . GLN A 1 82 ? 17.404 -12.667 2.597 1.00 81.81 82 GLN A C 1
ATOM 622 O O . GLN A 1 82 ? 18.191 -13.410 2.010 1.00 81.81 82 GLN A O 1
ATOM 627 N N . ARG A 1 83 ? 17.560 -11.340 2.593 1.00 74.75 83 ARG A N 1
ATOM 628 C CA . ARG A 1 83 ? 18.790 -10.728 2.104 1.00 74.75 83 ARG A CA 1
ATOM 629 C C . ARG A 1 83 ? 19.843 -10.942 3.186 1.00 74.75 83 ARG A C 1
ATOM 631 O O . ARG A 1 83 ? 19.636 -10.529 4.321 1.00 74.75 83 ARG A O 1
ATOM 638 N N . ASP A 1 84 ? 20.986 -11.530 2.833 1.00 75.00 84 ASP A N 1
ATOM 639 C CA . ASP A 1 84 ? 22.169 -11.665 3.708 1.00 75.00 84 ASP A CA 1
ATOM 640 C C . ASP A 1 84 ? 22.849 -10.300 3.979 1.00 75.00 84 ASP A C 1
ATOM 642 O O . ASP A 1 84 ? 24.070 -10.153 3.950 1.00 75.00 84 ASP A O 1
ATOM 646 N N . GLN A 1 85 ? 22.045 -9.257 4.169 1.00 74.38 85 GLN A N 1
ATOM 647 C CA . GLN A 1 85 ? 22.436 -7.882 4.413 1.00 74.38 85 GLN A CA 1
ATOM 648 C C . GLN A 1 85 ? 21.588 -7.372 5.580 1.00 74.38 85 GLN A C 1
ATOM 650 O O . GLN A 1 85 ? 20.392 -7.130 5.398 1.00 74.38 85 GLN A O 1
ATOM 655 N N . PRO A 1 86 ? 22.171 -7.245 6.782 1.00 70.56 86 PRO A N 1
ATOM 656 C CA . PRO A 1 86 ? 21.449 -6.713 7.924 1.00 70.56 86 PRO A CA 1
ATOM 657 C C . PRO A 1 86 ? 21.030 -5.264 7.666 1.00 70.56 86 PRO A C 1
ATOM 659 O O . PRO A 1 86 ? 21.702 -4.511 6.960 1.00 70.56 86 PRO A O 1
ATOM 662 N N . SER A 1 87 ? 19.901 -4.888 8.255 1.00 68.31 87 SER A N 1
ATOM 663 C CA . SER A 1 87 ? 19.446 -3.501 8.293 1.00 68.31 87 SER A CA 1
ATOM 664 C C . SER A 1 87 ? 20.488 -2.637 9.007 1.00 68.31 87 SER A C 1
ATOM 666 O O . SER A 1 87 ? 21.012 -3.018 10.047 1.00 68.31 87 SER A O 1
ATOM 668 N N . GLU A 1 88 ? 20.770 -1.443 8.491 1.00 74.00 88 GLU A N 1
ATOM 669 C CA . GLU A 1 88 ? 21.662 -0.491 9.173 1.00 74.00 88 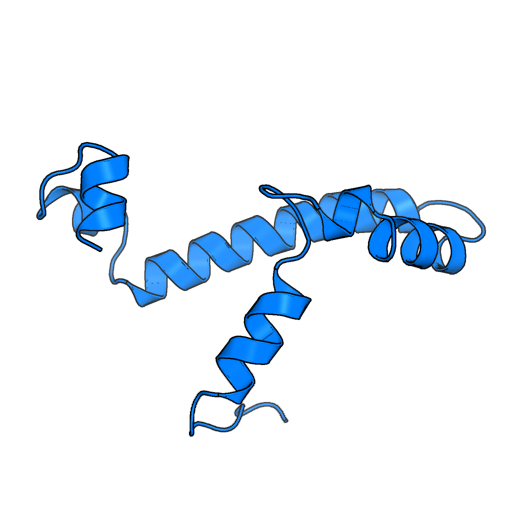GLU A CA 1
ATOM 670 C C . GLU A 1 88 ? 21.017 0.132 10.425 1.00 74.00 88 GLU A C 1
ATOM 672 O O . GLU A 1 88 ? 21.686 0.797 11.212 1.00 74.00 88 GLU A O 1
ATOM 677 N N . THR A 1 89 ? 19.703 -0.044 10.598 1.00 67.75 89 THR A N 1
ATOM 678 C CA . THR A 1 89 ? 18.903 0.623 11.642 1.00 67.75 89 THR A CA 1
ATOM 679 C C . THR A 1 89 ? 18.511 -0.310 12.797 1.00 67.75 89 THR A C 1
ATOM 681 O O . THR A 1 89 ? 18.045 0.169 13.829 1.00 67.75 89 THR A O 1
ATOM 684 N N . THR A 1 90 ? 18.688 -1.627 12.645 1.00 52.81 90 THR A N 1
ATOM 685 C CA . THR A 1 90 ? 18.343 -2.669 13.638 1.00 52.81 90 THR A CA 1
ATOM 686 C C . THR A 1 90 ? 19.409 -3.742 13.657 1.00 52.81 90 THR A C 1
ATOM 688 O O . THR A 1 90 ? 19.862 -4.097 14.764 1.00 52.81 90 THR A O 1
#

Secondary structure (DSSP, 8-state):
-HHHHHHTT--TTTHHHH-SSHHHHHHHHHHHHHHHHHHHHHHHHTSTTHHHHHHHHHHSHHHHH-SSSS-SHHHHHHHHHTSSS--S--